Protein AF-A0A930NP24-F1 (afdb_monomer)

Nearest PDB structures (foldseek):
  1t5j-assembly1_A  TM=7.376E-01  e=2.070E-03  Methanocaldococcus jannaschii
  2woc-assembly3_C  TM=8.066E-01  e=5.224E-02  Rhodospirillum rubrum
  3o5t-assembly1_A  TM=8.237E-01  e=8.519E-02  Azospirillum brasilense
  3ccg-assembly1_A-2  TM=1.858E-01  e=7.303E+00  Clostridium acetobutylicum ATCC 824

pLDDT: mean 92.54, std 11.46, range [35.34, 98.62]

Sequence (160 aa):
WEDVIEEAKKSAIVSHNHPEGIKGAQCIAEAICWLRLMRFSKSDVERKVEKFFGYELPPMRDIKKIGSEGHFDGTCQETVPMALRCFMDANSFEETIRLAVLCDGDTDTKACIAGSVAEAYYPVPEWMIEKAISYLPDDMLIILEQFYERIQDSCGTKKG

Foldseek 3Di:
DVVQLVVLQVVQCVPPVDPLSSLLSSLLSVLLCCCQPVVDDLVRSQVCCCVPRVQHQDALVVLLVCQVVVDAQPGSNRLSSPLSNLLSPDDALVSSLVSLVSSHHPSVSSSVSNNSSRVSHHPDPPVVVVVVVVPDDPVVVVVVVVVVVVVCVVVPPDDD

Structure (mmCIF, N/CA/C/O backbone):
data_AF-A0A930NP24-F1
#
_entry.id   AF-A0A93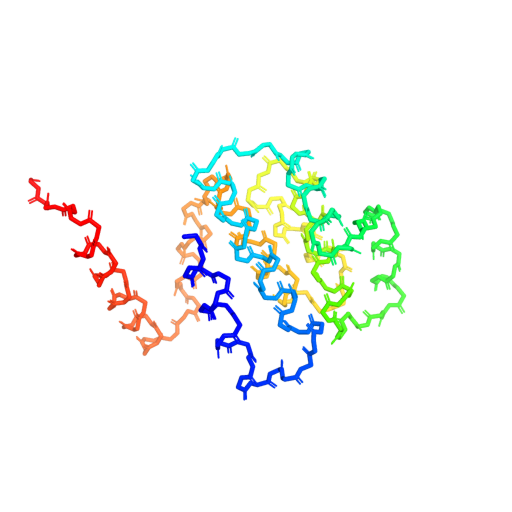0NP24-F1
#
loop_
_atom_site.group_PDB
_atom_site.id
_atom_site.type_symbol
_atom_site.label_atom_id
_atom_site.label_alt_id
_atom_site.label_comp_id
_atom_site.label_asym_id
_atom_site.label_entity_id
_atom_site.label_seq_id
_atom_site.pdbx_PDB_ins_code
_atom_site.Cartn_x
_atom_site.Cartn_y
_atom_site.Cartn_z
_atom_site.occupancy
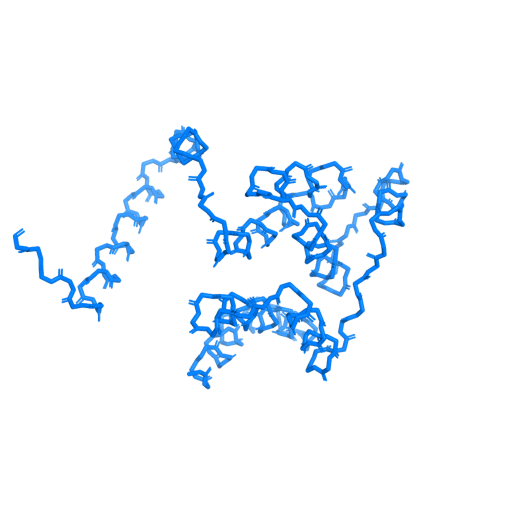_atom_site.B_iso_or_equiv
_atom_site.auth_seq_id
_atom_site.auth_comp_id
_atom_site.auth_asym_id
_atom_site.auth_atom_id
_atom_site.pdbx_PDB_model_num
ATOM 1 N N . TRP A 1 1 ? -18.639 3.020 7.052 1.00 59.22 1 TRP A N 1
ATOM 2 C CA . TRP A 1 1 ? -18.052 1.798 6.456 1.00 59.22 1 TRP A CA 1
ATOM 3 C C . TRP A 1 1 ? -18.546 1.652 5.026 1.00 59.22 1 TRP A C 1
ATOM 5 O O . TRP A 1 1 ? -17.713 1.648 4.134 1.00 59.22 1 TRP A O 1
ATOM 15 N N . GLU A 1 2 ? -19.866 1.666 4.795 1.00 68.69 2 GLU A N 1
ATOM 16 C CA . GLU A 1 2 ? -20.454 1.778 3.442 1.00 68.69 2 GLU A CA 1
ATOM 17 C C . GLU A 1 2 ? -19.909 2.987 2.664 1.00 68.69 2 GLU A C 1
ATOM 19 O O . GLU A 1 2 ? -19.542 2.845 1.501 1.00 68.69 2 GLU A O 1
ATOM 24 N N . ASP A 1 3 ? -19.713 4.125 3.341 1.00 86.50 3 ASP A N 1
ATOM 25 C CA . ASP A 1 3 ? -19.121 5.318 2.722 1.00 86.50 3 ASP A CA 1
ATOM 26 C C . ASP A 1 3 ? -17.716 5.071 2.142 1.00 86.50 3 ASP A C 1
ATOM 28 O O . ASP A 1 3 ? -17.390 5.601 1.092 1.00 86.50 3 ASP A O 1
ATOM 32 N N . VAL A 1 4 ? -16.876 4.233 2.765 1.00 90.81 4 VAL A N 1
ATOM 33 C CA . VAL A 1 4 ? -15.491 4.009 2.297 1.00 90.81 4 VAL A CA 1
ATOM 34 C C . VAL A 1 4 ? -15.474 3.245 0.975 1.00 90.81 4 VAL A C 1
ATOM 36 O O . VAL A 1 4 ? -14.754 3.619 0.053 1.00 90.81 4 VAL A O 1
ATOM 39 N N . ILE A 1 5 ? -16.285 2.190 0.874 1.00 93.50 5 ILE A N 1
ATOM 40 C CA . ILE A 1 5 ? -16.402 1.362 -0.333 1.00 93.50 5 ILE A CA 1
ATOM 41 C C . ILE A 1 5 ? -16.966 2.187 -1.494 1.00 93.50 5 ILE A C 1
ATOM 43 O O . ILE A 1 5 ? -16.517 2.059 -2.638 1.00 93.50 5 ILE A O 1
ATOM 47 N N . GLU A 1 6 ? -17.965 3.020 -1.202 1.00 94.88 6 GLU A N 1
ATOM 48 C CA . GLU A 1 6 ? -18.619 3.854 -2.202 1.00 94.88 6 GLU A CA 1
ATOM 49 C C . GLU A 1 6 ? -17.702 4.992 -2.668 1.00 94.88 6 GLU A C 1
ATOM 51 O O . GLU A 1 6 ? -17.561 5.206 -3.871 1.00 94.88 6 GLU A O 1
ATOM 56 N N . GLU A 1 7 ? -17.000 5.673 -1.758 1.00 95.56 7 GLU A N 1
ATOM 57 C CA . GLU A 1 7 ? -16.036 6.713 -2.132 1.00 95.56 7 GLU A CA 1
ATOM 58 C C . GLU A 1 7 ? -14.817 6.138 -2.875 1.00 95.56 7 GLU A C 1
ATOM 60 O O . GLU A 1 7 ? -14.369 6.735 -3.854 1.00 95.56 7 GLU A O 1
ATOM 65 N N . ALA A 1 8 ? -14.331 4.944 -2.509 1.00 96.19 8 ALA A N 1
ATOM 66 C CA . ALA A 1 8 ? -13.275 4.250 -3.256 1.00 96.19 8 ALA A CA 1
ATOM 67 C C . ALA A 1 8 ? -13.711 3.902 -4.690 1.00 96.19 8 ALA A C 1
ATOM 69 O O . ALA A 1 8 ? -12.934 4.016 -5.638 1.00 96.19 8 ALA A O 1
ATOM 70 N N . LYS A 1 9 ? -14.977 3.520 -4.882 1.00 96.06 9 LYS A N 1
ATOM 71 C CA . LYS A 1 9 ? -15.535 3.296 -6.219 1.00 96.06 9 LYS A CA 1
ATOM 72 C C . LYS A 1 9 ? -15.656 4.593 -7.009 1.00 96.06 9 LYS A C 1
ATOM 74 O O . LYS A 1 9 ? -15.274 4.616 -8.178 1.00 96.06 9 LYS A O 1
ATOM 79 N N . LYS A 1 10 ? -16.191 5.655 -6.401 1.00 96.00 10 LYS A N 1
ATOM 80 C CA . LYS A 1 10 ? -16.350 6.963 -7.055 1.00 96.00 10 LYS A CA 1
ATOM 81 C C . LYS A 1 10 ? -15.007 7.549 -7.484 1.00 96.00 10 LYS A C 1
ATOM 83 O O . LYS A 1 10 ? -14.923 8.107 -8.575 1.00 96.00 10 LYS A O 1
ATOM 88 N N . SER A 1 11 ? -13.962 7.396 -6.671 1.00 95.00 11 SER A N 1
ATOM 89 C CA . SER A 1 11 ? -12.619 7.868 -7.020 1.00 95.00 11 SER A CA 1
ATOM 90 C C . SER A 1 11 ? -11.966 7.023 -8.119 1.00 95.00 11 SER A C 1
ATOM 92 O O . SER A 1 11 ? -11.295 7.577 -8.986 1.00 95.00 11 SER A O 1
ATOM 94 N N . ALA A 1 12 ? -12.198 5.706 -8.143 1.00 94.25 12 ALA A N 1
ATOM 95 C CA . ALA A 1 12 ? -11.628 4.822 -9.159 1.00 94.25 12 ALA A CA 1
ATOM 96 C C . ALA A 1 12 ? -12.335 4.927 -10.522 1.00 94.25 12 ALA A C 1
ATOM 98 O O . ALA A 1 12 ? -11.676 4.965 -11.559 1.00 94.25 12 ALA A O 1
ATOM 99 N N . ILE A 1 13 ? -13.672 4.994 -10.550 1.00 95.31 13 ILE A N 1
ATOM 100 C CA . ILE A 1 13 ? -14.466 4.843 -11.784 1.00 95.31 13 ILE A CA 1
ATOM 101 C C . ILE A 1 13 ? -14.208 5.938 -12.829 1.00 95.31 13 ILE A C 1
ATOM 103 O O . ILE A 1 13 ? -14.413 5.711 -14.019 1.00 95.31 13 ILE A O 1
ATOM 107 N N . VAL A 1 14 ? -13.740 7.117 -12.410 1.00 93.06 14 VAL A N 1
ATOM 108 C CA . VAL A 1 14 ? -13.474 8.245 -13.319 1.00 93.06 14 VAL A CA 1
ATOM 109 C C . VAL A 1 14 ? -12.249 8.029 -14.214 1.00 93.06 14 VAL A C 1
ATOM 111 O O . VAL A 1 14 ? -12.169 8.642 -15.275 1.00 93.06 14 VAL A O 1
ATOM 114 N N . SER A 1 15 ? -11.314 7.160 -13.817 1.00 87.75 15 SER A N 1
ATOM 115 C CA . SER A 1 15 ? -10.093 6.845 -14.578 1.00 87.75 15 SER A CA 1
ATOM 116 C C . SER A 1 15 ? -9.959 5.356 -14.911 1.00 87.75 15 SER A C 1
ATOM 118 O O . SER A 1 15 ? -9.455 5.007 -15.973 1.00 87.75 15 SER A O 1
ATOM 120 N N . HIS A 1 16 ? -10.468 4.477 -14.047 1.00 86.50 16 HIS A N 1
ATOM 121 C CA . HIS A 1 16 ? -10.391 3.023 -14.160 1.00 86.50 16 HIS A CA 1
ATOM 122 C C . HIS A 1 16 ? -11.798 2.410 -14.084 1.00 86.50 16 HIS A C 1
ATOM 124 O O . HIS A 1 16 ? -12.149 1.713 -13.132 1.00 86.50 16 HIS A O 1
ATOM 130 N N . ASN A 1 17 ? -12.620 2.648 -15.114 1.00 90.50 17 ASN A N 1
ATOM 131 C CA . ASN A 1 17 ? -13.986 2.107 -15.238 1.00 90.50 17 ASN A CA 1
ATOM 132 C C . ASN A 1 17 ? -14.013 0.627 -15.683 1.00 90.50 17 ASN A C 1
ATOM 134 O O . ASN A 1 17 ? -14.799 0.224 -16.540 1.00 90.50 17 ASN A O 1
ATOM 138 N N . HIS A 1 18 ? -13.110 -0.182 -15.133 1.00 93.69 18 HIS A N 1
ATOM 139 C CA . HIS A 1 18 ? -13.116 -1.633 -15.279 1.00 93.69 18 HIS A CA 1
ATOM 140 C C . HIS A 1 18 ? -13.443 -2.253 -13.913 1.00 93.69 18 HIS A C 1
ATOM 142 O O . HI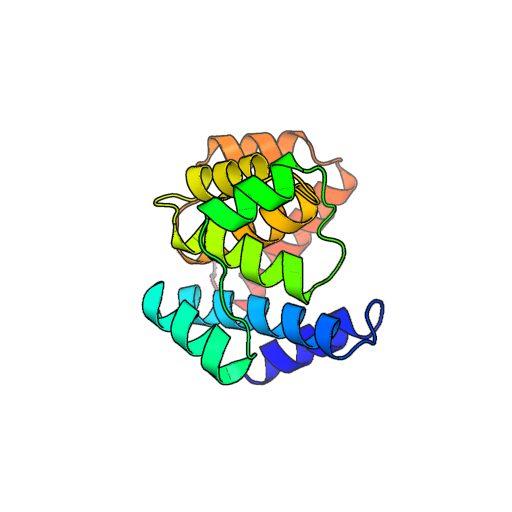S A 1 18 ? -12.884 -1.790 -12.913 1.00 93.69 18 HIS A O 1
ATOM 148 N N . PRO A 1 19 ? -14.291 -3.303 -13.831 1.00 93.56 19 PRO A N 1
ATOM 149 C CA . PRO A 1 19 ? -14.689 -3.902 -12.554 1.00 93.56 19 PRO A CA 1
ATOM 150 C C . PRO A 1 19 ? -13.509 -4.247 -11.644 1.00 93.56 19 PRO A C 1
ATOM 152 O O . PRO A 1 19 ? -13.557 -3.993 -10.447 1.00 93.56 19 PRO A O 1
ATOM 155 N N . GLU A 1 20 ? -12.419 -4.747 -12.222 1.00 93.00 20 GLU A N 1
ATOM 156 C CA . GLU A 1 20 ? -11.220 -5.129 -11.469 1.00 93.00 20 GLU A CA 1
ATOM 157 C C . GLU A 1 20 ? -10.443 -3.933 -10.905 1.00 93.00 20 GLU A C 1
ATOM 159 O O . GLU A 1 20 ? -9.909 -4.034 -9.806 1.00 93.00 20 GLU A O 1
ATOM 164 N N . GLY A 1 21 ? -10.436 -2.786 -11.595 1.00 93.25 21 GLY A N 1
ATOM 165 C CA . GLY A 1 21 ? -9.811 -1.563 -11.077 1.00 93.25 21 GLY A CA 1
ATOM 166 C C . GLY A 1 21 ? -10.581 -0.997 -9.882 1.00 93.25 21 GLY A C 1
ATOM 167 O O . GLY A 1 21 ? -9.992 -0.649 -8.862 1.00 93.25 21 GLY A O 1
ATOM 168 N N . ILE A 1 22 ? -11.915 -0.993 -9.971 1.00 96.19 22 ILE A N 1
ATOM 169 C CA . ILE A 1 22 ? -12.797 -0.601 -8.862 1.00 96.19 22 ILE A CA 1
ATOM 170 C C . ILE A 1 22 ? -12.631 -1.568 -7.682 1.00 96.19 22 ILE A C 1
ATOM 172 O O . ILE A 1 22 ? -12.474 -1.132 -6.542 1.00 96.19 22 ILE A O 1
ATOM 176 N N . LYS A 1 23 ? -12.623 -2.878 -7.959 1.00 96.50 23 LYS A N 1
ATOM 177 C CA . LYS A 1 23 ? -12.494 -3.930 -6.946 1.00 96.50 23 LYS A CA 1
ATOM 178 C C . LYS A 1 23 ? -11.191 -3.811 -6.159 1.00 96.50 23 LYS A C 1
ATOM 180 O O . LYS A 1 23 ? -11.220 -3.910 -4.935 1.00 96.50 23 LYS A O 1
ATOM 185 N N . GLY A 1 24 ? -10.064 -3.564 -6.826 1.00 96.75 24 GLY A N 1
ATOM 186 C CA . GLY A 1 24 ? -8.790 -3.377 -6.135 1.00 96.75 24 GLY A CA 1
ATOM 187 C C . GLY A 1 24 ? -8.746 -2.114 -5.282 1.00 96.75 24 GLY A C 1
ATOM 188 O O . GLY A 1 24 ? -8.296 -2.178 -4.138 1.00 96.75 24 GLY A O 1
ATOM 189 N N . ALA A 1 25 ? -9.284 -0.993 -5.778 1.00 97.00 25 ALA A N 1
ATOM 190 C CA . ALA A 1 25 ? -9.385 0.240 -4.996 1.00 97.00 25 ALA A CA 1
ATOM 191 C C . ALA A 1 25 ? -10.213 0.034 -3.715 1.00 97.00 25 ALA A C 1
ATOM 193 O O . ALA A 1 25 ? -9.795 0.428 -2.625 1.00 97.00 25 ALA A O 1
ATOM 194 N N . GLN A 1 26 ? -11.354 -0.650 -3.831 1.00 97.38 26 GLN A N 1
ATOM 195 C CA . GLN A 1 26 ? -12.189 -1.014 -2.687 1.00 97.38 26 GLN A CA 1
ATOM 196 C C . GLN A 1 26 ? -11.454 -1.962 -1.732 1.00 97.38 26 GLN A C 1
ATOM 198 O O . GLN A 1 26 ? -11.414 -1.696 -0.534 1.00 97.38 26 GLN A O 1
ATOM 203 N N . CYS A 1 27 ? -10.804 -3.009 -2.249 1.00 98.00 27 CYS A N 1
ATOM 204 C CA . CYS A 1 27 ? -10.051 -3.979 -1.450 1.00 98.00 27 CYS A CA 1
ATOM 205 C C . CYS A 1 27 ? -8.988 -3.314 -0.566 1.00 98.00 27 CYS A C 1
ATOM 207 O O . CYS A 1 27 ? -8.877 -3.636 0.618 1.00 98.00 27 CYS A O 1
ATOM 209 N N . ILE A 1 28 ? -8.208 -2.381 -1.119 1.00 98.12 28 ILE A N 1
ATOM 210 C CA . ILE A 1 28 ? -7.160 -1.688 -0.359 1.00 98.12 28 ILE A CA 1
ATOM 211 C C . ILE A 1 28 ? -7.764 -0.741 0.683 1.00 98.12 28 ILE A C 1
ATOM 213 O O . ILE A 1 28 ? -7.325 -0.748 1.835 1.00 98.12 28 ILE A O 1
ATOM 217 N N . ALA A 1 29 ? -8.802 0.021 0.325 1.00 97.38 29 ALA A N 1
ATOM 218 C CA . ALA A 1 29 ? -9.487 0.902 1.269 1.00 97.38 29 ALA A CA 1
ATOM 219 C C . ALA A 1 29 ? -10.076 0.116 2.460 1.00 97.38 29 ALA A C 1
ATOM 221 O O . ALA A 1 29 ? -9.904 0.500 3.620 1.00 97.38 29 ALA A O 1
ATOM 222 N N . GLU A 1 30 ? -10.700 -1.031 2.183 1.00 96.75 30 GLU A N 1
ATOM 223 C CA . GLU A 1 30 ? -11.215 -1.951 3.197 1.00 96.75 30 GLU A CA 1
ATOM 224 C C . GLU A 1 30 ? -10.110 -2.508 4.097 1.00 96.75 30 GLU A C 1
ATOM 226 O O . GLU A 1 30 ? -10.245 -2.476 5.324 1.00 96.75 30 GLU A O 1
ATOM 231 N N . ALA A 1 31 ? -9.000 -2.969 3.511 1.00 98.12 31 ALA A N 1
ATOM 232 C CA . ALA A 1 31 ? -7.868 -3.507 4.258 1.00 98.12 31 ALA A CA 1
ATOM 233 C C . ALA A 1 31 ? -7.294 -2.480 5.244 1.00 98.12 31 ALA A C 1
ATOM 235 O O . ALA A 1 31 ? -7.076 -2.799 6.416 1.00 98.12 31 ALA A O 1
ATOM 236 N N . ILE A 1 32 ? -7.130 -1.227 4.810 1.00 97.88 32 ILE A N 1
ATOM 237 C CA . ILE A 1 32 ? -6.684 -0.125 5.672 1.00 97.88 32 ILE A CA 1
ATOM 238 C C . ILE A 1 32 ? -7.676 0.093 6.825 1.00 97.88 32 ILE A C 1
ATOM 240 O O . ILE A 1 32 ? -7.262 0.206 7.983 1.00 97.88 32 ILE A O 1
ATOM 244 N N . CYS A 1 33 ? -8.985 0.104 6.557 1.00 96.25 33 CYS A N 1
ATOM 245 C CA . CYS A 1 33 ? -10.002 0.251 7.601 1.00 96.25 33 CYS A CA 1
ATOM 246 C C . CYS A 1 33 ? -10.021 -0.925 8.587 1.00 96.25 33 CYS A C 1
ATOM 248 O O . CYS A 1 33 ? -10.133 -0.707 9.797 1.00 9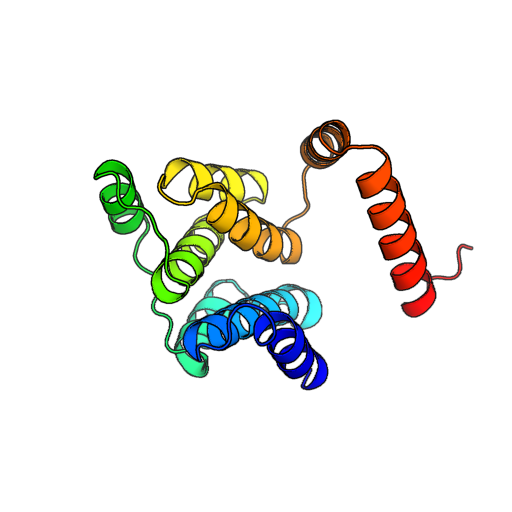6.25 33 CYS A O 1
ATOM 250 N N . TRP A 1 34 ? -9.891 -2.162 8.107 1.00 97.31 34 TRP A N 1
ATOM 251 C CA . TRP A 1 34 ? -9.801 -3.352 8.956 1.00 97.31 34 TRP A CA 1
ATOM 252 C C . TRP A 1 34 ? -8.614 -3.279 9.919 1.00 97.31 34 TRP A C 1
ATOM 254 O O . TRP A 1 34 ? -8.766 -3.564 11.109 1.00 97.31 34 TRP A O 1
ATOM 264 N N . LEU A 1 35 ? -7.453 -2.845 9.429 1.00 97.56 35 LEU A N 1
ATOM 265 C CA . LEU A 1 35 ? -6.246 -2.696 10.240 1.00 97.56 35 LEU A CA 1
ATOM 266 C C . LEU A 1 35 ? -6.384 -1.543 11.250 1.00 97.56 35 LEU A C 1
ATOM 268 O O . LEU A 1 35 ? -6.210 -1.755 12.454 1.00 97.56 35 LEU A O 1
ATOM 272 N N . ARG A 1 36 ? -6.769 -0.338 10.800 1.00 94.38 36 ARG A N 1
ATOM 273 C CA . ARG A 1 36 ? -6.822 0.861 11.662 1.00 94.38 36 ARG A CA 1
ATOM 274 C C . ARG A 1 36 ? -7.958 0.830 12.680 1.00 94.38 36 ARG A C 1
ATOM 276 O O . ARG A 1 36 ? -7.752 1.202 13.834 1.00 94.38 36 ARG A O 1
ATOM 283 N N . LEU A 1 37 ? -9.158 0.438 12.251 1.00 92.94 37 LEU A N 1
ATOM 284 C CA . LEU A 1 37 ? -10.383 0.612 13.039 1.00 92.94 37 LEU A CA 1
ATOM 285 C C . LEU A 1 37 ? -10.795 -0.664 13.767 1.00 92.94 37 LEU A C 1
ATOM 287 O O . LEU A 1 37 ? -11.295 -0.591 14.885 1.00 92.94 37 LEU A O 1
ATOM 291 N N . MET A 1 38 ? -10.581 -1.827 13.148 1.00 93.56 38 MET A N 1
ATOM 292 C CA . MET A 1 38 ? -11.012 -3.115 13.707 1.00 93.56 38 MET A CA 1
ATOM 293 C C . MET A 1 38 ? -9.872 -3.913 14.343 1.00 93.56 38 MET A C 1
ATOM 295 O O . MET A 1 38 ? -10.138 -4.925 14.987 1.00 93.56 38 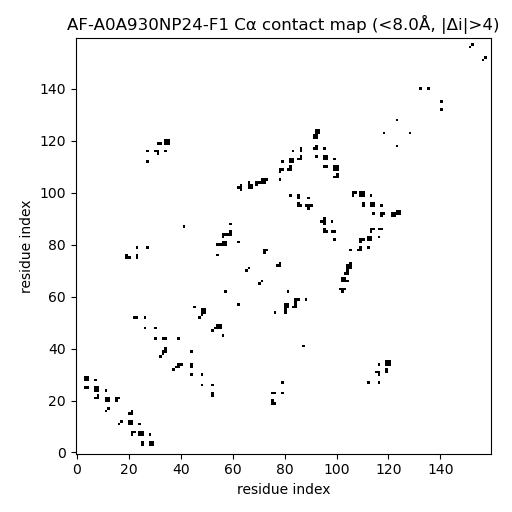MET A O 1
ATOM 299 N N . ARG A 1 39 ? -8.620 -3.457 14.188 1.00 94.19 39 ARG A N 1
ATOM 300 C CA . ARG A 1 39 ? -7.414 -4.104 14.734 1.00 94.19 39 ARG A CA 1
ATOM 301 C C . ARG A 1 39 ? -7.278 -5.563 14.300 1.00 94.19 39 ARG A C 1
ATOM 303 O O . ARG A 1 39 ? -6.837 -6.413 15.069 1.00 94.19 39 ARG A O 1
ATOM 310 N N . PHE A 1 40 ? -7.675 -5.848 13.064 1.00 97.50 40 PHE A N 1
ATOM 311 C CA . PHE A 1 40 ? -7.529 -7.177 12.487 1.00 97.50 40 PHE A CA 1
ATOM 312 C C . PHE A 1 40 ? -6.063 -7.579 12.379 1.00 97.50 40 PHE A C 1
ATOM 314 O O . PHE A 1 40 ? -5.192 -6.757 12.089 1.00 97.50 40 PHE A O 1
ATOM 321 N N . SER A 1 41 ? -5.802 -8.867 12.601 1.00 98.00 41 SER A N 1
ATOM 322 C CA . SER A 1 41 ? -4.488 -9.436 12.328 1.00 98.00 41 SER A CA 1
ATOM 323 C C . SER A 1 41 ? -4.255 -9.527 10.818 1.00 98.00 41 SER A C 1
ATOM 325 O O . SER A 1 41 ? -5.201 -9.559 10.027 1.00 98.00 41 SER A O 1
ATOM 327 N N . LYS A 1 42 ? -2.994 -9.670 10.405 1.00 98.25 42 LYS A N 1
ATOM 328 C CA . LYS A 1 42 ? -2.641 -9.973 9.008 1.00 98.25 42 LYS A CA 1
ATOM 329 C C . LYS A 1 42 ? -3.411 -11.174 8.451 1.00 98.25 42 LYS A C 1
ATOM 331 O O . LYS A 1 42 ? -3.951 -11.106 7.354 1.00 98.25 42 LYS A O 1
ATOM 336 N N . SER A 1 43 ? -3.555 -12.228 9.260 1.00 98.00 43 SER A N 1
ATOM 337 C CA . SER A 1 43 ? -4.298 -13.435 8.875 1.00 98.00 43 SER A CA 1
ATOM 338 C C . SER A 1 43 ? -5.800 -13.194 8.671 1.00 98.00 43 SER A C 1
ATOM 340 O O . SER A 1 43 ? -6.427 -13.850 7.841 1.00 98.00 43 SER A O 1
ATOM 342 N N . ASP A 1 44 ? -6.392 -12.252 9.415 1.00 98.19 44 ASP A N 1
ATOM 343 C CA . ASP A 1 44 ? -7.791 -11.863 9.226 1.00 98.19 44 ASP A CA 1
ATOM 344 C C . ASP A 1 44 ? -7.971 -11.075 7.933 1.00 98.19 44 ASP A C 1
ATOM 346 O O . ASP A 1 44 ? -8.948 -11.302 7.221 1.00 98.19 44 ASP A O 1
ATOM 350 N N . VAL A 1 45 ? -7.029 -10.177 7.625 1.00 98.31 45 VAL A N 1
ATOM 351 C CA . VAL A 1 45 ? -7.030 -9.414 6.373 1.00 98.31 45 VAL A CA 1
ATOM 352 C C . VAL A 1 45 ? -6.879 -10.355 5.184 1.00 98.31 45 VAL A C 1
ATOM 354 O O . VAL A 1 45 ? -7.719 -10.294 4.297 1.00 98.31 45 VAL A O 1
ATOM 357 N N . GLU A 1 46 ? -5.906 -11.270 5.184 1.00 98.31 46 GLU A N 1
ATOM 358 C CA . GLU A 1 46 ? -5.709 -12.235 4.087 1.00 98.31 46 GLU A CA 1
ATOM 359 C C . GLU A 1 46 ? -6.981 -13.058 3.816 1.00 98.31 46 GLU A C 1
ATOM 361 O O . GLU A 1 46 ? -7.488 -13.053 2.695 1.00 98.31 46 GLU A O 1
ATOM 366 N N . ARG A 1 47 ? -7.596 -13.643 4.859 1.00 98.38 47 ARG A N 1
ATOM 367 C CA . ARG A 1 47 ? -8.874 -14.370 4.720 1.00 98.38 47 ARG A CA 1
ATOM 368 C C . ARG A 1 47 ? -10.005 -13.511 4.160 1.00 98.38 47 ARG A C 1
ATOM 370 O O . ARG A 1 47 ? -10.871 -14.014 3.449 1.00 98.38 47 ARG A O 1
ATOM 377 N N . LYS A 1 48 ? -10.087 -12.242 4.563 1.00 97.88 48 LYS A N 1
ATOM 378 C CA . LYS A 1 48 ? -11.174 -11.347 4.144 1.00 97.88 48 LYS A CA 1
ATOM 379 C C . LYS A 1 48 ? -10.971 -10.829 2.728 1.00 97.88 48 LYS A C 1
ATOM 381 O O . LYS A 1 48 ? -11.950 -10.740 1.995 1.00 97.88 48 LYS A O 1
ATOM 386 N N . VAL A 1 49 ? -9.730 -10.549 2.346 1.00 98.06 49 VAL A N 1
ATOM 387 C CA . VAL A 1 49 ? -9.341 -10.215 0.974 1.00 98.06 49 VAL A CA 1
ATOM 388 C C . VAL A 1 49 ? -9.743 -11.348 0.028 1.00 98.06 49 VAL A C 1
ATOM 390 O O . VAL A 1 49 ? -10.460 -11.109 -0.942 1.00 98.06 49 VAL A O 1
ATOM 393 N N . GLU A 1 50 ? -9.400 -12.592 0.363 1.00 97.81 50 GLU A N 1
ATOM 394 C CA . GLU A 1 50 ? -9.809 -13.763 -0.418 1.00 97.81 50 GLU A CA 1
ATOM 395 C C . GLU A 1 50 ? -11.340 -13.900 -0.459 1.00 97.81 50 GLU A C 1
ATOM 397 O O . GLU A 1 50 ? -11.944 -13.962 -1.528 1.00 97.81 50 GLU A O 1
ATOM 402 N N . LYS A 1 51 ? -12.001 -13.861 0.705 1.00 97.88 51 LYS A N 1
ATOM 403 C CA . LYS A 1 51 ? -13.450 -14.083 0.813 1.00 97.88 51 LYS A CA 1
ATOM 404 C C . LYS A 1 51 ? -14.300 -13.032 0.094 1.00 97.88 51 LYS A C 1
ATOM 406 O O . LYS A 1 51 ? -15.330 -13.387 -0.474 1.00 97.88 51 LYS A O 1
ATOM 411 N N . PHE A 1 52 ? -13.950 -11.751 0.206 1.00 96.50 52 PHE A N 1
ATOM 412 C CA . PHE A 1 52 ? -14.791 -10.653 -0.287 1.00 96.50 52 PHE A CA 1
ATOM 413 C C . PHE A 1 52 ? -14.372 -10.141 -1.665 1.00 96.50 52 PHE A C 1
ATOM 415 O O . PHE A 1 52 ? -15.222 -9.629 -2.389 1.00 96.50 52 PHE A O 1
ATOM 422 N N . PHE A 1 53 ? -13.104 -10.316 -2.050 1.00 96.75 53 PHE A N 1
ATOM 423 C CA . PHE A 1 53 ? -12.567 -9.784 -3.307 1.00 96.75 53 PHE A CA 1
ATOM 424 C C . PHE A 1 53 ? -12.035 -10.864 -4.259 1.00 96.75 53 PHE A C 1
ATOM 426 O O . PHE A 1 53 ? -11.772 -10.567 -5.427 1.00 96.75 53 PHE A O 1
ATOM 433 N N . GLY A 1 54 ? -11.919 -12.116 -3.798 1.00 97.06 54 GLY A N 1
ATOM 434 C CA . GLY A 1 54 ? -11.421 -13.235 -4.601 1.00 97.06 54 GLY A CA 1
ATOM 435 C C . GLY A 1 54 ? -9.928 -13.143 -4.912 1.00 97.06 54 GLY A C 1
ATOM 436 O O . GLY A 1 54 ? -9.472 -13.753 -5.873 1.00 97.06 54 GLY A O 1
ATOM 437 N N . TYR A 1 55 ? -9.178 -12.341 -4.153 1.00 97.19 55 TYR A N 1
ATOM 438 C CA . TYR A 1 55 ? -7.738 -12.205 -4.334 1.00 97.19 55 TYR A CA 1
ATOM 439 C C . TYR A 1 55 ? -6.995 -13.258 -3.513 1.00 97.19 55 TYR A C 1
ATOM 441 O O . TYR A 1 55 ? -6.992 -13.211 -2.283 1.00 97.19 55 TYR A O 1
ATOM 449 N N . GLU A 1 56 ? -6.326 -14.171 -4.209 1.00 96.31 56 GLU A N 1
ATOM 450 C CA . GLU A 1 56 ? -5.341 -15.079 -3.625 1.00 96.31 56 GLU A CA 1
ATOM 451 C C . GLU A 1 56 ? -3.968 -14.402 -3.632 1.00 96.31 56 GLU A C 1
ATOM 453 O O . GLU A 1 56 ? -3.524 -13.879 -4.655 1.00 96.31 56 GLU A O 1
ATOM 458 N N . LEU A 1 57 ? -3.286 -14.391 -2.486 1.00 97.12 57 LEU A N 1
ATOM 459 C CA . LEU A 1 57 ? -1.983 -13.743 -2.362 1.00 97.12 57 LEU A CA 1
ATOM 460 C C . LEU A 1 57 ? -0.867 -14.732 -2.744 1.00 97.12 57 LEU A C 1
ATOM 462 O O . LEU A 1 57 ? -0.601 -15.655 -1.962 1.00 97.12 57 LEU A O 1
ATOM 466 N N . PRO A 1 58 ? -0.166 -14.554 -3.882 1.00 96.12 58 PRO A N 1
ATOM 467 C CA . PRO A 1 58 ? 0.884 -15.480 -4.301 1.00 96.12 58 PRO A CA 1
ATOM 468 C C . PRO A 1 58 ? 2.020 -15.515 -3.271 1.00 96.12 58 PRO A C 1
ATOM 470 O O . PRO A 1 58 ? 2.242 -14.527 -2.567 1.00 96.12 58 PRO A O 1
ATOM 473 N N . PRO A 1 59 ? 2.758 -16.627 -3.130 1.00 96.88 59 PRO A N 1
ATOM 474 C CA . PRO A 1 59 ? 3.876 -16.683 -2.200 1.00 96.88 59 PRO A CA 1
ATOM 475 C C . PRO A 1 59 ? 5.021 -15.784 -2.687 1.00 96.88 59 PRO A C 1
ATOM 477 O O . PRO A 1 59 ? 5.299 -15.695 -3.882 1.00 96.88 59 PRO A O 1
ATOM 480 N N . MET A 1 60 ? 5.756 -15.174 -1.756 1.00 96.75 60 MET A N 1
ATOM 481 C CA . MET A 1 60 ? 6.818 -14.200 -2.059 1.00 96.75 60 MET A CA 1
ATOM 482 C C . MET A 1 60 ? 7.887 -14.708 -3.038 1.00 96.75 60 MET A C 1
ATOM 484 O O . MET A 1 60 ? 8.422 -13.944 -3.838 1.00 96.75 60 MET A O 1
ATOM 488 N N . ARG A 1 61 ? 8.203 -16.009 -3.001 1.00 96.38 61 ARG A N 1
ATOM 489 C CA . ARG A 1 61 ? 9.163 -16.620 -3.935 1.00 96.38 61 ARG A CA 1
ATOM 490 C C . ARG A 1 61 ? 8.708 -16.513 -5.398 1.00 96.38 61 ARG A C 1
ATOM 492 O O . ARG A 1 61 ? 9.554 -16.349 -6.270 1.00 96.38 61 ARG A O 1
ATOM 499 N N . ASP A 1 62 ? 7.402 -16.604 -5.648 1.00 95.94 62 ASP A N 1
ATOM 500 C CA . ASP A 1 62 ? 6.840 -16.589 -6.998 1.00 95.94 62 ASP A CA 1
ATOM 501 C C . ASP A 1 62 ? 6.807 -15.145 -7.511 1.00 95.94 62 ASP A C 1
ATOM 503 O O . ASP A 1 62 ? 7.214 -14.898 -8.640 1.00 95.94 62 ASP A O 1
ATOM 507 N N . ILE A 1 63 ? 6.461 -14.182 -6.646 1.00 94.75 63 ILE A N 1
ATOM 508 C CA . ILE A 1 63 ? 6.514 -12.744 -6.964 1.00 94.75 63 ILE A CA 1
ATOM 509 C C . ILE A 1 63 ? 7.934 -12.330 -7.368 1.00 94.75 63 ILE A C 1
ATOM 511 O O . ILE A 1 63 ? 8.135 -11.758 -8.433 1.00 94.75 63 ILE A O 1
ATOM 515 N N . LYS A 1 64 ? 8.941 -12.679 -6.557 1.00 93.94 64 LYS A N 1
ATOM 516 C CA . LYS A 1 64 ? 10.349 -12.369 -6.862 1.00 93.94 64 LYS A CA 1
ATOM 517 C C . LYS A 1 64 ? 10.818 -13.001 -8.168 1.00 93.94 64 LYS A C 1
ATOM 519 O O . LYS A 1 64 ? 11.612 -12.403 -8.886 1.00 93.94 64 LYS A O 1
ATOM 524 N N . LYS A 1 65 ? 10.341 -14.212 -8.471 1.00 93.62 65 LYS A N 1
ATOM 525 C CA . LYS A 1 65 ? 10.651 -14.881 -9.733 1.00 93.62 65 LYS A CA 1
ATOM 526 C C . LYS A 1 65 ? 10.069 -14.100 -10.915 1.00 93.62 65 LYS A C 1
ATOM 528 O O . LYS A 1 65 ? 10.824 -13.775 -11.825 1.00 93.62 65 LYS A O 1
ATOM 533 N N . ILE A 1 66 ? 8.779 -13.765 -10.862 1.00 90.44 66 ILE A N 1
ATOM 534 C CA . ILE A 1 66 ? 8.075 -12.979 -11.891 1.00 90.44 66 ILE A CA 1
ATOM 535 C C . ILE A 1 66 ? 8.799 -11.648 -12.145 1.00 90.44 66 ILE A C 1
ATOM 537 O O . ILE A 1 66 ? 9.112 -11.323 -13.290 1.00 90.44 66 ILE A O 1
ATOM 541 N N . GLY A 1 67 ? 9.154 -10.930 -11.078 1.00 89.81 67 GLY A N 1
ATOM 542 C CA . GLY A 1 67 ? 9.915 -9.683 -11.169 1.00 89.81 67 GLY A CA 1
ATOM 543 C C . GLY A 1 67 ? 11.281 -9.851 -11.834 1.00 89.81 67 GLY A C 1
ATOM 544 O O . GLY A 1 67 ? 11.618 -9.113 -12.758 1.00 89.81 67 GLY A O 1
ATOM 545 N N . SER A 1 68 ? 12.040 -10.882 -11.443 1.00 91.06 68 SER A N 1
ATOM 546 C CA . SER A 1 68 ? 13.368 -11.166 -12.012 1.00 91.06 68 SER A CA 1
ATOM 547 C C . SER A 1 68 ? 13.346 -11.535 -13.501 1.00 91.06 68 SER A C 1
ATOM 549 O O . SER A 1 68 ? 14.363 -11.420 -14.185 1.00 91.06 68 SER A O 1
ATOM 551 N N . GLU A 1 69 ? 12.190 -11.967 -14.010 1.00 93.62 69 GLU A N 1
ATOM 552 C CA . GLU A 1 69 ? 11.958 -12.254 -15.429 1.00 93.62 69 GLU A CA 1
ATOM 553 C C . GLU A 1 69 ? 11.606 -10.982 -16.231 1.00 93.62 69 GLU A C 1
ATOM 555 O O . GLU A 1 69 ? 11.444 -11.047 -17.449 1.00 93.62 69 GLU A O 1
ATOM 560 N N . GLY A 1 70 ? 11.543 -9.816 -15.575 1.00 86.81 70 GLY A N 1
ATOM 561 C CA . GLY A 1 70 ? 11.265 -8.519 -16.193 1.00 86.81 70 GLY A CA 1
ATOM 562 C C . GLY A 1 70 ? 9.782 -8.263 -16.465 1.00 86.81 70 GLY A C 1
ATOM 563 O O . GLY A 1 70 ? 9.459 -7.428 -17.311 1.00 86.81 70 GLY A O 1
ATOM 564 N N . HIS A 1 71 ? 8.881 -8.986 -15.791 1.00 89.31 71 HIS A N 1
ATOM 565 C CA . HIS A 1 71 ? 7.438 -8.774 -15.913 1.00 89.31 71 HIS A CA 1
ATOM 566 C C . HIS A 1 71 ? 7.035 -7.411 -15.352 1.00 89.31 71 HIS A C 1
ATOM 568 O O . HIS A 1 71 ? 7.513 -6.991 -14.299 1.00 89.31 71 HIS A O 1
ATOM 574 N N . PHE A 1 72 ? 6.138 -6.726 -16.056 1.00 86.31 72 PHE A N 1
ATOM 575 C CA . PHE A 1 72 ? 5.540 -5.486 -15.582 1.00 86.31 72 PHE A CA 1
ATOM 576 C C . PHE A 1 72 ? 4.126 -5.777 -15.080 1.00 86.31 72 PHE A C 1
ATOM 578 O O . PHE A 1 72 ? 3.253 -6.133 -15.874 1.00 86.31 72 PHE A O 1
ATOM 585 N N . ASP A 1 73 ? 3.908 -5.602 -13.776 1.00 81.50 73 ASP A N 1
ATOM 586 C CA . ASP A 1 73 ? 2.627 -5.840 -13.097 1.00 81.50 73 ASP A CA 1
ATOM 587 C C . ASP A 1 73 ? 1.614 -4.729 -13.440 1.00 81.50 73 ASP A C 1
ATOM 589 O O . ASP A 1 73 ? 1.291 -3.868 -12.626 1.00 81.50 73 ASP A O 1
ATOM 593 N N . GLY A 1 74 ? 1.152 -4.692 -14.689 1.00 84.62 74 GLY A N 1
ATOM 594 C CA . GLY A 1 74 ? 0.316 -3.603 -15.203 1.00 84.62 74 GLY A CA 1
ATOM 595 C C . GLY A 1 74 ? -1.168 -3.723 -14.855 1.00 84.62 74 GLY A C 1
ATOM 596 O O . GLY A 1 74 ? -1.949 -2.829 -15.189 1.00 84.62 74 GLY A O 1
ATOM 597 N N . THR A 1 75 ? -1.592 -4.831 -14.238 1.00 90.25 75 THR A N 1
ATOM 598 C CA . THR A 1 75 ? -3.001 -5.075 -13.920 1.00 90.25 75 THR A CA 1
ATOM 599 C C . THR A 1 75 ? -3.266 -5.045 -12.424 1.00 90.25 75 THR A C 1
ATOM 601 O O . THR A 1 75 ? -2.477 -5.506 -11.604 1.00 90.25 75 THR A O 1
ATOM 604 N N . CYS A 1 76 ? -4.451 -4.563 -12.054 1.00 89.75 76 CYS A N 1
ATOM 605 C CA . CYS A 1 76 ? -4.867 -4.496 -10.659 1.00 89.75 76 CYS A CA 1
ATOM 606 C C . CYS A 1 76 ? -4.868 -5.881 -9.981 1.00 89.75 76 CYS A C 1
ATOM 608 O O . CYS A 1 76 ? -4.519 -6.007 -8.810 1.00 89.75 76 CYS A O 1
ATOM 610 N N . GLN A 1 77 ? -5.214 -6.925 -10.738 1.00 92.12 77 GLN A N 1
ATOM 611 C CA . GLN A 1 77 ? -5.257 -8.315 -10.284 1.00 92.12 77 GLN A CA 1
ATOM 612 C C . GLN A 1 77 ? -3.880 -8.906 -9.985 1.00 92.12 77 GLN A C 1
ATOM 614 O O . GLN A 1 77 ? -3.801 -9.892 -9.261 1.00 92.12 77 GLN A O 1
ATOM 619 N N . GLU A 1 78 ? -2.815 -8.314 -10.515 1.00 92.31 78 GLU A N 1
ATOM 620 C CA . GLU A 1 78 ? -1.439 -8.679 -10.188 1.00 92.31 78 GLU A CA 1
ATOM 621 C C . GLU A 1 78 ? -0.927 -7.796 -9.049 1.00 92.31 78 GLU A C 1
ATOM 623 O O . GLU A 1 78 ? -0.538 -8.292 -7.989 1.00 92.31 78 GLU A O 1
ATOM 628 N N . THR A 1 79 ? -1.004 -6.475 -9.219 1.00 95.12 79 THR A N 1
ATOM 629 C CA . THR A 1 79 ? -0.353 -5.514 -8.322 1.00 95.12 79 THR A CA 1
ATOM 630 C C . THR A 1 79 ? -0.952 -5.517 -6.921 1.00 95.12 79 THR A C 1
ATOM 632 O O . THR A 1 79 ? -0.201 -5.467 -5.947 1.00 95.12 79 THR A O 1
ATOM 635 N N . VAL A 1 80 ? -2.282 -5.618 -6.779 1.00 97.31 80 VAL A N 1
ATOM 636 C CA . VAL A 1 80 ? -2.939 -5.614 -5.458 1.00 97.31 80 VAL A CA 1
ATOM 637 C C . VAL A 1 80 ? -2.551 -6.850 -4.635 1.00 97.31 80 VAL A C 1
ATOM 639 O O . VAL A 1 80 ? -2.058 -6.665 -3.517 1.00 97.31 80 VAL A O 1
ATOM 642 N N . PRO A 1 81 ? -2.684 -8.096 -5.139 1.00 97.38 81 PRO A N 1
ATOM 643 C CA . PRO A 1 81 ? -2.237 -9.270 -4.394 1.00 97.38 81 PRO A CA 1
ATOM 644 C C . PRO A 1 81 ? -0.738 -9.272 -4.086 1.00 97.38 81 PRO A C 1
ATOM 646 O O . PRO A 1 81 ? -0.338 -9.633 -2.977 1.00 97.38 81 PRO A O 1
ATOM 649 N N . MET A 1 82 ? 0.103 -8.837 -5.029 1.00 97.44 82 MET A N 1
ATOM 650 C CA . MET A 1 82 ? 1.550 -8.788 -4.810 1.00 97.44 82 MET A CA 1
ATOM 651 C C . MET A 1 82 ? 1.932 -7.761 -3.735 1.00 97.44 82 MET A C 1
ATOM 653 O O . MET A 1 82 ? 2.703 -8.082 -2.830 1.00 97.44 82 MET A O 1
ATOM 657 N N . ALA A 1 83 ? 1.344 -6.560 -3.764 1.00 98.12 83 ALA A N 1
ATOM 658 C CA . ALA A 1 83 ? 1.566 -5.531 -2.748 1.00 98.12 83 ALA A CA 1
ATOM 659 C C . ALA A 1 83 ? 1.091 -5.982 -1.357 1.00 98.12 83 ALA A C 1
ATOM 661 O O . ALA A 1 83 ? 1.795 -5.797 -0.359 1.00 98.12 83 ALA A O 1
ATOM 662 N N . LEU A 1 84 ? -0.079 -6.628 -1.281 1.00 98.50 84 LEU A N 1
ATOM 663 C CA . LEU A 1 84 ? -0.581 -7.198 -0.031 1.00 98.50 84 LEU A CA 1
ATOM 664 C C . LEU A 1 84 ? 0.344 -8.297 0.495 1.00 98.50 84 LEU A C 1
ATOM 666 O O . LEU A 1 84 ? 0.617 -8.312 1.693 1.00 98.50 84 LEU A O 1
ATOM 670 N N . ARG A 1 85 ? 0.896 -9.167 -0.364 1.00 98.38 85 ARG A N 1
ATOM 671 C CA . ARG A 1 85 ? 1.893 -10.164 0.057 1.00 98.38 85 ARG A CA 1
ATOM 672 C C . ARG A 1 85 ? 3.152 -9.509 0.635 1.00 98.38 85 ARG A C 1
ATOM 674 O O . ARG A 1 85 ? 3.639 -9.981 1.661 1.00 98.38 85 ARG A O 1
ATOM 681 N N . CYS A 1 86 ? 3.656 -8.420 0.045 1.00 98.31 86 CYS A N 1
ATOM 682 C CA . CYS A 1 86 ? 4.780 -7.665 0.619 1.00 98.31 86 CYS A CA 1
ATOM 683 C C . CYS A 1 86 ? 4.474 -7.193 2.045 1.00 98.31 86 CYS A C 1
ATOM 685 O O . CYS A 1 86 ? 5.318 -7.336 2.929 1.00 98.31 86 CYS A O 1
ATOM 687 N N . PHE A 1 87 ? 3.260 -6.692 2.290 1.00 98.56 87 PHE A N 1
ATOM 688 C CA . PHE A 1 87 ? 2.821 -6.345 3.639 1.00 98.56 87 PHE A CA 1
ATOM 689 C C . PHE A 1 87 ? 2.710 -7.574 4.547 1.00 98.56 87 PHE A C 1
ATOM 691 O O . PHE A 1 87 ? 3.190 -7.510 5.677 1.00 98.56 87 PHE A O 1
ATOM 698 N N . MET A 1 88 ? 2.111 -8.683 4.095 1.00 98.31 88 MET A N 1
ATOM 699 C CA . MET A 1 88 ? 1.914 -9.880 4.925 1.00 98.31 88 MET A CA 1
ATOM 700 C C . MET A 1 88 ? 3.239 -10.433 5.458 1.00 98.31 88 MET A C 1
ATOM 702 O O . MET A 1 88 ? 3.333 -10.716 6.655 1.00 98.31 88 MET A O 1
ATOM 706 N N . ASP A 1 89 ? 4.266 -10.489 4.612 1.00 98.19 89 ASP A N 1
ATOM 707 C CA . ASP A 1 89 ? 5.551 -11.122 4.927 1.00 98.19 89 ASP A CA 1
ATOM 708 C C . ASP A 1 89 ? 6.538 -10.195 5.674 1.00 98.19 89 ASP A C 1
ATOM 710 O O . ASP A 1 89 ? 7.523 -10.674 6.233 1.00 98.19 89 ASP A O 1
ATOM 714 N N . ALA A 1 90 ? 6.281 -8.884 5.725 1.00 98.19 90 ALA A N 1
ATOM 715 C CA . ALA A 1 90 ? 7.125 -7.913 6.429 1.00 98.19 90 ALA A CA 1
ATOM 716 C C . ALA A 1 90 ? 6.890 -7.873 7.952 1.00 98.19 90 ALA A C 1
ATOM 718 O O . ALA A 1 90 ? 5.829 -8.237 8.446 1.00 98.19 90 ALA A O 1
ATOM 719 N N . ASN A 1 91 ? 7.826 -7.320 8.722 1.00 98.12 91 ASN A N 1
ATOM 720 C CA . ASN A 1 91 ? 7.697 -7.096 10.170 1.00 98.12 91 ASN A CA 1
ATOM 721 C C . ASN A 1 91 ? 7.765 -5.615 10.563 1.00 98.12 91 ASN A C 1
ATOM 723 O O . ASN A 1 91 ? 7.645 -5.279 11.740 1.00 98.12 91 ASN A O 1
ATOM 727 N N . SER A 1 92 ? 7.944 -4.722 9.591 1.00 98.62 92 SER A N 1
ATOM 728 C CA . SER A 1 92 ? 7.960 -3.274 9.791 1.00 98.62 92 SER A CA 1
ATOM 729 C C . SER A 1 92 ? 7.488 -2.535 8.539 1.00 98.62 92 SER A C 1
ATOM 731 O O . SER A 1 92 ? 7.404 -3.112 7.449 1.00 98.62 92 SER A O 1
ATOM 733 N N . PHE A 1 93 ? 7.215 -1.236 8.685 1.00 98.62 93 PHE A N 1
ATOM 734 C CA . PHE A 1 93 ? 6.926 -0.360 7.552 1.00 98.62 93 PHE A CA 1
ATOM 735 C C . PHE A 1 93 ? 8.079 -0.356 6.537 1.00 9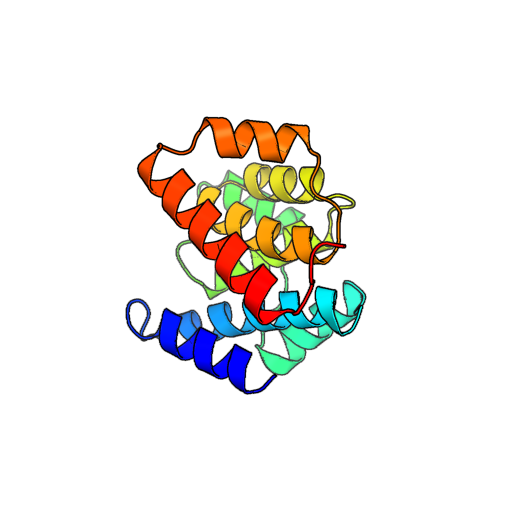8.62 93 PHE A C 1
ATOM 737 O O . PHE A 1 93 ? 7.864 -0.605 5.353 1.00 98.62 93 PHE A O 1
ATOM 744 N N . GLU A 1 94 ? 9.314 -0.156 7.006 1.00 98.56 94 GLU A N 1
ATOM 745 C CA . GLU A 1 94 ? 10.499 -0.128 6.145 1.00 98.56 94 GLU A CA 1
ATOM 746 C C . GLU A 1 94 ? 10.696 -1.456 5.404 1.00 98.56 94 GLU A C 1
ATOM 748 O O . GLU A 1 94 ? 10.921 -1.462 4.195 1.00 98.56 94 GLU A O 1
ATOM 753 N N . GLU A 1 95 ? 10.570 -2.588 6.105 1.00 98.56 95 GLU A N 1
ATOM 754 C CA . GLU A 1 95 ? 10.679 -3.908 5.480 1.00 98.56 95 GLU A CA 1
ATOM 755 C C . GLU A 1 95 ? 9.596 -4.117 4.414 1.00 98.56 95 GLU A C 1
ATOM 757 O O . GLU A 1 95 ? 9.895 -4.666 3.358 1.00 98.56 95 GLU A O 1
ATOM 762 N N . THR A 1 96 ? 8.377 -3.613 4.634 1.00 98.62 96 THR A N 1
ATOM 763 C CA . THR A 1 96 ? 7.295 -3.689 3.639 1.00 98.62 96 THR A CA 1
ATOM 764 C C . THR A 1 96 ? 7.674 -2.965 2.347 1.00 98.62 96 THR A C 1
ATOM 766 O O . THR A 1 96 ? 7.560 -3.539 1.262 1.00 98.62 96 THR A O 1
ATOM 769 N N . ILE A 1 97 ? 8.178 -1.730 2.455 1.00 98.38 97 ILE A N 1
ATOM 770 C CA . ILE A 1 97 ? 8.631 -0.946 1.297 1.00 98.38 97 ILE A CA 1
ATOM 771 C C . ILE A 1 97 ? 9.808 -1.637 0.602 1.00 98.38 97 ILE A C 1
ATOM 773 O O . ILE A 1 97 ? 9.810 -1.780 -0.619 1.00 98.38 97 ILE A O 1
ATOM 777 N N . ARG A 1 98 ? 10.794 -2.123 1.369 1.00 98.00 98 ARG A N 1
ATOM 778 C CA . ARG A 1 98 ? 11.948 -2.848 0.818 1.00 98.00 98 ARG A CA 1
ATOM 779 C C . ARG A 1 98 ? 11.517 -4.098 0.061 1.00 98.00 98 ARG A C 1
ATOM 781 O O . ARG A 1 98 ? 12.023 -4.332 -1.029 1.00 98.00 98 ARG A O 1
ATOM 788 N N . LEU A 1 99 ? 10.587 -4.885 0.603 1.00 98.06 99 LEU A N 1
ATOM 789 C CA . LEU A 1 99 ? 10.070 -6.073 -0.075 1.00 98.06 99 LEU A CA 1
ATOM 790 C C . LEU A 1 99 ? 9.364 -5.717 -1.383 1.00 98.06 99 LEU A C 1
ATOM 792 O O . LEU A 1 99 ? 9.613 -6.392 -2.375 1.00 98.06 99 LEU A O 1
ATOM 796 N N . ALA A 1 100 ? 8.545 -4.663 -1.407 1.00 97.31 100 ALA A N 1
ATOM 797 C CA . ALA A 1 100 ? 7.870 -4.222 -2.627 1.00 97.31 100 ALA A CA 1
ATOM 798 C C . ALA A 1 100 ? 8.860 -3.798 -3.724 1.00 97.31 100 ALA A C 1
ATOM 800 O O . ALA A 1 100 ? 8.694 -4.192 -4.875 1.00 97.31 100 ALA A O 1
ATOM 801 N N . VAL A 1 101 ? 9.923 -3.072 -3.364 1.00 96.56 101 VAL A N 1
ATOM 802 C CA . VAL A 1 101 ? 10.987 -2.681 -4.307 1.00 96.56 101 VAL A CA 1
ATOM 803 C C . VAL A 1 101 ? 11.790 -3.895 -4.785 1.00 96.56 101 VAL A C 1
ATOM 805 O O . VAL A 1 101 ? 12.084 -4.006 -5.967 1.00 96.56 101 VAL A O 1
ATOM 808 N N . LEU A 1 102 ? 12.109 -4.838 -3.892 1.00 94.94 102 LEU A N 1
ATOM 809 C CA . LEU A 1 102 ? 12.856 -6.062 -4.224 1.00 94.94 102 LEU A CA 1
ATOM 810 C C . LEU A 1 102 ? 12.081 -7.052 -5.105 1.00 94.94 102 LEU A C 1
ATOM 812 O O . LEU A 1 102 ? 12.662 -8.040 -5.549 1.00 94.94 102 LEU A O 1
ATOM 816 N N . CYS A 1 103 ? 10.777 -6.851 -5.285 1.00 93.69 103 CYS A N 1
ATOM 817 C CA . CYS A 1 103 ? 9.955 -7.687 -6.153 1.00 93.69 103 CYS A CA 1
ATOM 818 C C . CYS A 1 103 ? 9.992 -7.252 -7.624 1.00 93.69 103 CYS A C 1
ATOM 820 O O . CYS A 1 103 ? 9.356 -7.923 -8.427 1.00 93.69 103 CYS A O 1
ATOM 822 N N . ASP A 1 104 ? 10.711 -6.176 -7.971 1.00 93.00 104 ASP A N 1
ATOM 823 C CA . ASP A 1 104 ? 10.762 -5.595 -9.320 1.00 93.00 104 ASP A CA 1
ATOM 824 C C . ASP A 1 104 ? 9.349 -5.323 -9.907 1.00 93.00 104 ASP A C 1
ATOM 826 O O . ASP A 1 104 ? 8.367 -5.171 -9.164 1.00 93.00 104 ASP A O 1
ATOM 830 N N . GLY A 1 105 ? 9.247 -5.153 -11.230 1.00 90.94 105 GLY A N 1
ATOM 831 C CA . GLY A 1 105 ? 8.009 -4.810 -11.937 1.00 90.94 105 GLY A C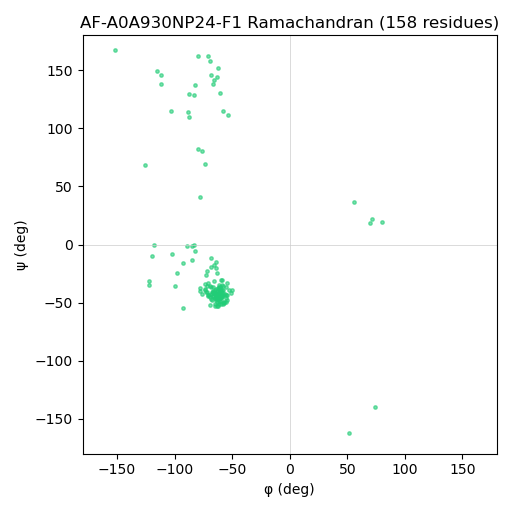A 1
ATOM 832 C C . GLY A 1 105 ? 7.585 -3.351 -11.743 1.00 90.94 105 GLY A C 1
ATOM 833 O O . GLY A 1 105 ? 8.420 -2.444 -11.734 1.00 90.94 105 GLY A O 1
ATOM 834 N N . ASP A 1 106 ? 6.282 -3.113 -11.573 1.00 91.44 106 ASP A N 1
ATOM 835 C CA . ASP A 1 106 ? 5.739 -1.795 -11.211 1.00 91.44 106 ASP A CA 1
ATOM 836 C C . ASP A 1 106 ? 5.984 -1.547 -9.712 1.00 91.44 106 ASP A C 1
ATOM 838 O O . ASP A 1 106 ? 5.164 -1.862 -8.840 1.00 91.44 106 ASP A O 1
ATOM 842 N N . THR A 1 107 ? 7.211 -1.140 -9.386 1.00 93.12 107 THR A N 1
ATOM 843 C CA . THR A 1 107 ? 7.655 -0.986 -7.993 1.00 93.12 107 THR A CA 1
ATOM 844 C C . THR A 1 107 ? 7.053 0.237 -7.319 1.00 93.12 107 THR A C 1
ATOM 846 O O . THR A 1 107 ? 6.767 0.165 -6.125 1.00 93.12 107 THR A O 1
ATOM 849 N N . ASP A 1 108 ? 6.817 1.330 -8.046 1.00 94.19 108 ASP A N 1
ATOM 850 C CA . ASP A 1 108 ? 6.237 2.549 -7.492 1.00 94.19 108 ASP A CA 1
ATOM 851 C C . ASP A 1 108 ? 4.782 2.325 -7.077 1.00 94.19 108 ASP A C 1
ATOM 853 O O . ASP A 1 108 ? 4.438 2.591 -5.918 1.00 94.19 108 ASP A O 1
ATOM 857 N N . THR A 1 109 ? 3.955 1.719 -7.936 1.00 94.00 109 THR A N 1
ATOM 858 C CA . THR A 1 109 ? 2.564 1.398 -7.586 1.00 94.00 109 THR A CA 1
ATOM 859 C C . THR A 1 109 ? 2.505 0.366 -6.461 1.00 94.00 109 THR A C 1
ATOM 861 O O . THR A 1 109 ? 1.784 0.544 -5.473 1.00 94.00 109 THR A O 1
ATOM 864 N N . LYS A 1 110 ? 3.307 -0.703 -6.557 1.00 95.81 110 LYS A N 1
ATOM 865 C CA . LYS A 1 110 ? 3.340 -1.779 -5.553 1.00 95.81 110 LYS A CA 1
ATOM 866 C C . LYS A 1 110 ? 3.790 -1.274 -4.181 1.00 95.81 110 LYS A C 1
ATOM 868 O O . LYS A 1 110 ? 3.153 -1.600 -3.178 1.00 95.81 110 LYS A O 1
ATOM 873 N N . ALA A 1 111 ? 4.846 -0.460 -4.118 1.00 97.44 111 ALA A N 1
ATOM 874 C CA . ALA A 1 111 ? 5.343 0.109 -2.867 1.00 97.44 111 ALA A CA 1
ATOM 875 C C . ALA A 1 111 ? 4.3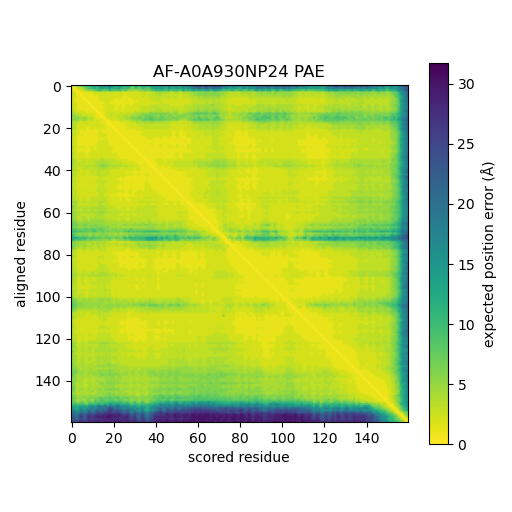80 1.148 -2.283 1.00 97.44 111 ALA A C 1
ATOM 877 O O . ALA A 1 111 ? 4.209 1.184 -1.065 1.00 97.44 111 ALA A O 1
ATOM 878 N N . CYS A 1 112 ? 3.707 1.943 -3.122 1.00 97.38 112 CYS A N 1
ATOM 879 C CA . CYS A 1 112 ? 2.684 2.886 -2.672 1.00 97.38 112 CYS A CA 1
ATOM 880 C C . CYS A 1 112 ? 1.517 2.159 -1.981 1.00 97.38 112 CYS A C 1
ATOM 882 O O . CYS A 1 112 ? 1.167 2.476 -0.840 1.00 97.38 112 CYS A O 1
ATOM 884 N N . ILE A 1 113 ? 0.975 1.115 -2.620 1.00 98.12 113 ILE A N 1
ATOM 885 C CA . ILE A 1 113 ? -0.106 0.303 -2.048 1.00 98.12 113 ILE A CA 1
ATOM 886 C C . ILE A 1 113 ? 0.368 -0.392 -0.768 1.00 98.12 113 ILE A C 1
ATOM 888 O O . ILE A 1 113 ? -0.259 -0.233 0.281 1.00 98.12 113 ILE A O 1
ATOM 892 N N . ALA A 1 114 ? 1.487 -1.121 -0.822 1.00 98.31 114 ALA A N 1
ATOM 893 C CA . ALA A 1 114 ? 2.004 -1.862 0.327 1.00 98.31 114 ALA A CA 1
ATOM 894 C C . ALA A 1 114 ? 2.312 -0.932 1.514 1.00 98.31 114 ALA A C 1
ATOM 896 O O . ALA A 1 114 ? 1.984 -1.260 2.653 1.00 98.31 114 ALA A O 1
ATOM 897 N N . GLY A 1 115 ? 2.871 0.253 1.247 1.00 98.31 115 GLY A N 1
ATOM 898 C CA . GLY A 1 115 ? 3.131 1.295 2.238 1.00 98.31 115 GLY A CA 1
ATOM 899 C C . GLY A 1 115 ? 1.860 1.830 2.893 1.00 98.31 115 GLY A C 1
ATOM 900 O O . GLY A 1 115 ? 1.797 1.900 4.118 1.00 98.31 115 GLY A O 1
ATOM 901 N N . SER A 1 116 ? 0.821 2.137 2.109 1.00 98.00 116 SER A N 1
ATOM 902 C CA . SER A 1 116 ? -0.458 2.634 2.647 1.00 98.00 116 SER A CA 1
ATOM 903 C C . SER A 1 116 ? -1.130 1.635 3.603 1.00 98.00 116 SER A C 1
ATOM 905 O O . SER A 1 116 ? -1.665 2.013 4.649 1.00 98.00 116 SER A O 1
ATOM 907 N N . VAL A 1 117 ? -1.035 0.338 3.290 1.00 98.50 117 VAL A N 1
ATOM 908 C CA . VAL A 1 117 ? -1.512 -0.752 4.151 1.00 98.50 117 VAL A CA 1
ATOM 909 C C . VAL A 1 117 ? -0.591 -0.931 5.361 1.00 98.50 117 VAL A C 1
ATOM 911 O O . VAL A 1 117 ? -1.071 -1.112 6.478 1.00 98.50 117 VAL A O 1
ATOM 914 N N . ALA A 1 118 ? 0.727 -0.834 5.179 1.00 98.50 118 ALA A N 1
ATOM 915 C CA . ALA A 1 118 ? 1.693 -0.967 6.264 1.00 98.50 118 ALA A CA 1
ATOM 916 C C . ALA A 1 118 ? 1.560 0.141 7.312 1.00 98.50 118 ALA A C 1
ATOM 918 O O . ALA A 1 118 ? 1.602 -0.163 8.499 1.00 98.50 118 ALA A O 1
ATOM 919 N N . GLU A 1 119 ? 1.353 1.396 6.909 1.00 97.62 119 GLU A N 1
ATOM 920 C CA . GLU A 1 119 ? 1.151 2.527 7.828 1.00 97.62 119 GLU A CA 1
ATOM 921 C C . GLU A 1 119 ? -0.079 2.326 8.731 1.00 97.62 119 GLU A C 1
ATOM 923 O O . GLU A 1 119 ? -0.116 2.768 9.878 1.00 97.62 119 GLU A O 1
ATOM 928 N N . ALA A 1 120 ? -1.101 1.614 8.247 1.00 97.12 120 ALA A N 1
ATOM 929 C CA . ALA A 1 120 ? -2.269 1.276 9.055 1.00 97.12 120 ALA A CA 1
ATOM 930 C C . ALA A 1 120 ? -1.961 0.324 10.226 1.00 97.12 120 ALA A C 1
ATOM 932 O O . ALA A 1 120 ? -2.777 0.210 11.145 1.00 97.12 120 ALA A O 1
ATOM 933 N N . TYR A 1 121 ? -0.819 -0.366 10.186 1.00 97.69 121 TYR A N 1
ATOM 934 C CA . TYR A 1 121 ? -0.454 -1.429 11.120 1.00 97.69 121 TYR A CA 1
ATOM 935 C C . TYR A 1 121 ? 0.861 -1.166 11.874 1.00 97.69 121 TYR A C 1
ATOM 937 O O . TYR A 1 121 ? 0.981 -1.525 13.045 1.00 97.69 121 TYR A O 1
ATOM 945 N N . TYR A 1 122 ? 1.835 -0.524 11.231 1.00 97.62 122 TYR A N 1
ATOM 946 C CA . TYR A 1 122 ? 3.156 -0.206 11.765 1.00 97.62 122 TYR A CA 1
ATOM 947 C C . TYR A 1 122 ? 3.352 1.311 11.885 1.00 97.62 122 TYR A C 1
ATOM 949 O O . TYR A 1 122 ? 2.846 2.056 11.046 1.00 97.62 122 TYR A O 1
ATOM 957 N N . PRO A 1 123 ? 4.142 1.788 12.864 1.00 96.94 123 PRO A N 1
ATOM 958 C CA . PRO A 1 123 ? 4.620 3.164 12.839 1.00 96.94 123 PRO A CA 1
ATOM 959 C C . PRO A 1 123 ? 5.562 3.381 11.645 1.00 96.94 123 PRO A C 1
ATOM 961 O O . PRO A 1 123 ? 6.381 2.516 11.319 1.00 96.94 123 PRO A O 1
ATOM 964 N N . VAL A 1 124 ? 5.467 4.555 11.020 1.00 97.94 124 VAL A N 1
ATOM 965 C CA . VAL A 1 124 ? 6.395 4.982 9.966 1.00 97.94 124 VAL A CA 1
ATOM 966 C C . VAL A 1 124 ? 7.642 5.578 10.624 1.00 97.94 124 VAL A C 1
ATOM 968 O O . VAL A 1 124 ? 7.499 6.452 11.482 1.00 97.94 124 VAL A O 1
ATOM 971 N N . PRO A 1 125 ? 8.861 5.139 10.263 1.00 97.88 125 PRO A N 1
ATOM 972 C CA . PRO A 1 125 ? 10.081 5.748 10.778 1.00 97.88 125 PRO A CA 1
ATOM 973 C C . PRO A 1 125 ? 10.165 7.232 10.405 1.00 97.88 125 PRO A C 1
ATOM 975 O O . PRO A 1 125 ? 10.024 7.583 9.236 1.00 97.88 125 PRO A O 1
ATOM 978 N N . GLU A 1 126 ? 10.449 8.094 11.383 1.00 97.38 126 GLU A N 1
ATOM 979 C CA . GLU A 1 126 ? 10.484 9.555 11.204 1.00 97.38 126 GLU A CA 1
ATOM 980 C C . GLU A 1 126 ? 11.423 9.983 10.070 1.00 97.38 126 GLU A C 1
ATOM 982 O O . GLU A 1 126 ? 11.025 10.739 9.188 1.00 97.38 126 GLU A O 1
ATOM 987 N N . TRP A 1 127 ? 12.615 9.386 9.996 1.00 97.94 127 TRP A N 1
ATOM 988 C CA . TRP A 1 127 ? 13.579 9.666 8.929 1.00 97.94 127 TRP A CA 1
ATOM 989 C C . TRP A 1 127 ? 13.029 9.373 7.521 1.00 97.94 127 TRP A C 1
ATOM 991 O O . TRP A 1 127 ? 13.428 10.028 6.560 1.00 97.94 127 TRP A O 1
ATOM 1001 N N . MET A 1 128 ? 12.117 8.400 7.367 1.00 97.88 128 MET A N 1
ATOM 1002 C CA . MET A 1 128 ? 11.473 8.116 6.078 1.00 97.88 128 MET A CA 1
ATOM 1003 C C . MET A 1 128 ? 10.447 9.192 5.727 1.00 97.88 128 MET A C 1
ATOM 1005 O O . MET A 1 128 ? 10.362 9.574 4.562 1.00 97.88 128 MET A O 1
ATOM 1009 N N . ILE A 1 129 ? 9.705 9.696 6.719 1.00 96.25 129 ILE A N 1
ATOM 1010 C CA . ILE A 1 129 ? 8.756 10.806 6.551 1.00 96.25 129 ILE A CA 1
ATOM 1011 C C . ILE A 1 129 ? 9.516 12.061 6.120 1.00 96.25 129 ILE A C 1
ATOM 1013 O O . ILE A 1 129 ? 9.203 12.641 5.083 1.00 96.25 129 ILE A O 1
ATOM 1017 N N . GLU A 1 130 ? 10.557 12.438 6.867 1.00 96.94 130 GLU A N 1
ATOM 1018 C CA . GLU A 1 130 ? 11.412 13.589 6.555 1.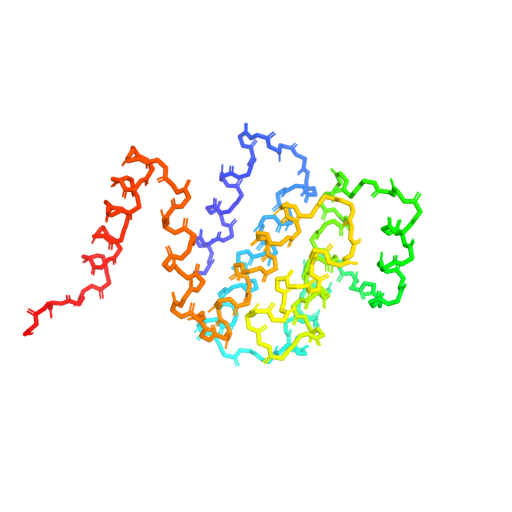00 96.94 130 GLU A CA 1
ATOM 1019 C C . GLU A 1 130 ? 12.003 13.473 5.149 1.00 96.94 130 GLU A C 1
ATOM 1021 O O . GLU A 1 130 ? 12.003 14.433 4.373 1.00 96.94 130 GLU A O 1
ATOM 1026 N N . LYS A 1 131 ? 12.467 12.271 4.786 1.00 97.38 131 LYS A N 1
ATOM 1027 C CA . LYS A 1 131 ? 13.034 12.034 3.464 1.00 97.38 131 LYS A CA 1
ATOM 1028 C C . LYS A 1 131 ? 11.987 12.153 2.360 1.00 97.38 131 LYS A C 1
ATOM 1030 O O . LYS A 1 131 ? 12.271 12.800 1.356 1.00 97.38 131 LYS A O 1
ATOM 1035 N N . ALA A 1 132 ? 10.796 11.586 2.547 1.00 95.06 132 ALA A N 1
ATOM 1036 C CA . ALA A 1 132 ? 9.696 11.697 1.594 1.00 95.06 132 ALA A CA 1
ATOM 1037 C C . ALA A 1 132 ? 9.256 13.155 1.398 1.00 95.06 132 ALA A C 1
ATOM 1039 O O . ALA A 1 132 ? 9.154 13.604 0.260 1.00 95.06 132 ALA A O 1
ATOM 1040 N N . ILE A 1 133 ? 9.094 13.913 2.489 1.00 95.62 133 ILE A N 1
ATOM 1041 C CA . ILE A 1 133 ? 8.774 15.349 2.457 1.00 95.62 133 ILE A CA 1
ATOM 1042 C C . ILE A 1 133 ? 9.838 16.122 1.672 1.00 95.62 133 ILE A C 1
ATOM 1044 O O . ILE A 1 133 ? 9.490 16.952 0.840 1.00 95.62 133 ILE A O 1
ATOM 1048 N N . SER A 1 134 ? 11.125 15.803 1.856 1.00 96.94 134 SER A N 1
ATOM 1049 C CA . SER A 1 134 ? 12.219 16.474 1.135 1.00 96.94 134 SER A CA 1
ATOM 1050 C C . SER A 1 134 ? 12.211 16.269 -0.386 1.00 96.94 134 SER A C 1
ATOM 1052 O O . SER A 1 134 ? 12.917 16.983 -1.096 1.00 96.94 134 SER A O 1
ATOM 1054 N N . TYR A 1 135 ? 11.454 15.290 -0.891 1.00 96.06 135 TYR A N 1
ATOM 1055 C CA . TYR A 1 135 ? 11.294 15.046 -2.325 1.00 96.06 135 TYR A CA 1
ATOM 1056 C C . TYR A 1 135 ? 10.090 15.765 -2.939 1.00 96.06 135 TYR A C 1
ATOM 1058 O O . TYR A 1 135 ? 10.011 15.846 -4.166 1.00 96.06 135 TYR A O 1
ATOM 1066 N N . LEU A 1 136 ? 9.150 16.251 -2.125 1.00 95.50 136 LEU A N 1
ATOM 1067 C CA . LEU A 1 136 ? 7.932 16.878 -2.622 1.00 95.50 136 LEU A CA 1
ATOM 1068 C C . LEU A 1 136 ? 8.182 18.349 -2.991 1.00 95.50 136 LEU A C 1
ATOM 1070 O O . LEU A 1 136 ? 8.838 19.063 -2.234 1.00 95.50 136 LEU A O 1
ATOM 1074 N N . PRO A 1 137 ? 7.652 18.822 -4.132 1.00 96.75 137 PRO A N 1
ATOM 1075 C CA . PRO A 1 137 ? 7.654 20.242 -4.460 1.00 96.75 137 PRO A CA 1
ATOM 1076 C C . PRO A 1 137 ? 6.705 21.034 -3.544 1.00 96.75 137 PRO A C 1
ATOM 1078 O O . PRO A 1 137 ? 5.754 20.486 -2.979 1.00 96.75 137 PRO A O 1
ATOM 1081 N N . ASP A 1 138 ? 6.953 22.342 -3.427 1.00 96.06 138 ASP A N 1
ATOM 1082 C CA . ASP A 1 138 ? 6.233 23.241 -2.511 1.00 96.06 138 ASP A CA 1
ATOM 1083 C C . ASP A 1 138 ? 4.709 23.227 -2.711 1.00 96.06 138 ASP A C 1
ATOM 1085 O O . ASP A 1 138 ? 3.947 23.290 -1.747 1.00 96.06 138 ASP A O 1
ATOM 1089 N N . ASP A 1 139 ? 4.237 23.112 -3.953 1.00 96.75 139 ASP A N 1
ATOM 1090 C CA . ASP A 1 139 ? 2.809 23.062 -4.268 1.00 96.75 139 ASP A CA 1
ATOM 1091 C C . ASP A 1 139 ? 2.136 21.792 -3.725 1.00 96.75 139 ASP A C 1
ATOM 1093 O O . ASP A 1 139 ? 1.039 21.868 -3.170 1.00 96.75 139 ASP A O 1
ATOM 1097 N N . MET A 1 140 ? 2.802 20.637 -3.800 1.00 96.00 140 MET A N 1
ATOM 1098 C CA . MET A 1 140 ? 2.321 19.396 -3.186 1.00 96.00 140 MET A CA 1
ATOM 1099 C C . MET A 1 140 ? 2.355 19.456 -1.655 1.00 96.00 140 MET A C 1
ATOM 1101 O O . MET A 1 140 ? 1.441 18.934 -1.013 1.00 96.00 140 MET A O 1
ATOM 1105 N N . LEU A 1 141 ? 3.362 20.111 -1.067 1.00 94.44 141 LEU A N 1
ATOM 1106 C CA . LEU A 1 141 ? 3.447 20.307 0.386 1.00 94.44 141 LEU A CA 1
ATOM 1107 C C . LEU A 1 141 ? 2.275 21.145 0.912 1.00 94.44 141 LEU A C 1
ATOM 1109 O O . LEU A 1 141 ? 1.647 20.757 1.895 1.00 94.44 141 LEU A O 1
ATOM 1113 N N . ILE A 1 142 ? 1.902 22.216 0.207 1.00 95.44 142 ILE A N 1
ATOM 1114 C CA . ILE A 1 142 ? 0.733 23.040 0.554 1.00 95.44 142 ILE A CA 1
ATOM 1115 C C . ILE A 1 142 ? -0.555 22.204 0.551 1.00 95.44 142 ILE A C 1
ATOM 1117 O O . ILE A 1 142 ? -1.382 22.321 1.457 1.00 95.44 142 ILE A O 1
ATOM 1121 N N . ILE A 1 143 ? -0.743 21.343 -0.454 1.00 95.44 143 ILE A N 1
ATOM 1122 C CA . ILE A 1 143 ? -1.920 20.463 -0.522 1.00 95.44 143 ILE A CA 1
ATOM 1123 C C . ILE A 1 143 ? -1.924 19.452 0.630 1.00 95.44 143 ILE A C 1
ATOM 1125 O O . ILE A 1 143 ? -2.979 19.187 1.213 1.00 95.44 143 ILE A O 1
ATOM 1129 N N . LEU A 1 144 ? -0.758 18.909 0.983 1.00 92.69 144 LEU A N 1
ATOM 1130 C CA . LEU A 1 144 ? -0.613 17.977 2.096 1.00 92.69 144 LEU A CA 1
ATOM 1131 C C . LEU A 1 144 ? -0.982 18.635 3.435 1.00 92.69 144 LEU A C 1
ATOM 1133 O O . LEU A 1 144 ? -1.735 18.050 4.215 1.00 92.69 144 LEU A O 1
ATOM 1137 N N . GLU A 1 145 ? -0.509 19.858 3.681 1.00 91.88 145 GLU A N 1
ATOM 1138 C CA . GLU A 1 145 ? -0.849 20.642 4.876 1.00 91.88 145 GLU A CA 1
ATOM 1139 C C . GLU A 1 145 ? -2.359 20.890 4.973 1.00 91.88 145 GLU A C 1
ATOM 1141 O O . GLU A 1 145 ? -2.978 20.538 5.979 1.00 91.88 145 GLU A O 1
ATOM 1146 N N . GLN A 1 146 ? -2.980 21.386 3.897 1.00 94.19 146 GLN A N 1
ATOM 1147 C CA . GLN A 1 146 ? -4.427 21.635 3.846 1.00 94.19 146 GLN A CA 1
ATOM 1148 C C . GLN A 1 146 ? -5.251 20.370 4.116 1.00 94.19 146 GLN A C 1
ATOM 1150 O O . GLN A 1 146 ? -6.296 20.415 4.773 1.00 94.19 146 GLN A O 1
ATOM 1155 N N . PHE A 1 147 ? -4.797 19.227 3.599 1.00 92.38 147 PHE A N 1
ATOM 1156 C CA . PHE A 1 147 ? -5.450 17.945 3.827 1.00 92.38 147 PHE A CA 1
ATOM 1157 C C . PHE A 1 147 ? -5.403 17.543 5.306 1.00 92.38 147 PHE A C 1
ATOM 1159 O O . PHE A 1 147 ? -6.438 17.183 5.878 1.00 92.38 147 PHE A O 1
ATOM 1166 N N . TYR A 1 148 ? -4.232 17.646 5.942 1.00 88.81 148 TYR A N 1
ATOM 1167 C CA . TYR A 1 148 ? -4.081 17.324 7.360 1.00 88.81 148 TYR A CA 1
ATOM 1168 C C . TYR A 1 148 ? -4.877 18.262 8.266 1.00 88.81 148 TYR A C 1
ATOM 1170 O O . TYR A 1 148 ? -5.538 17.774 9.183 1.00 88.81 148 TYR A O 1
ATOM 1178 N N . GLU A 1 149 ? -4.874 19.568 7.995 1.00 91.44 149 GLU A N 1
ATOM 1179 C CA . GLU A 1 149 ? -5.686 20.542 8.735 1.00 91.44 149 GLU A CA 1
ATOM 1180 C C . GLU A 1 149 ? -7.173 20.176 8.672 1.00 91.44 149 GLU A C 1
ATOM 1182 O O . GLU A 1 149 ? -7.829 20.007 9.702 1.00 91.44 149 GLU A O 1
ATOM 1187 N N . ARG A 1 150 ? -7.691 19.924 7.464 1.00 91.00 150 ARG A N 1
ATOM 1188 C CA . ARG A 1 150 ? -9.099 19.570 7.261 1.00 91.00 150 ARG A CA 1
ATOM 1189 C C . ARG A 1 150 ? -9.505 18.294 7.997 1.00 91.00 150 ARG A C 1
ATOM 1191 O O . ARG A 1 150 ? -10.615 18.220 8.532 1.00 91.00 150 ARG A O 1
ATOM 1198 N N . ILE A 1 151 ? -8.651 17.271 8.009 1.00 86.12 151 ILE A N 1
ATOM 1199 C CA . ILE A 1 151 ? -8.945 16.006 8.699 1.00 86.12 151 ILE A CA 1
ATOM 1200 C C . ILE A 1 151 ? -8.852 16.165 10.216 1.00 86.12 151 ILE A C 1
ATOM 1202 O O . ILE A 1 151 ? -9.690 15.611 10.928 1.00 86.12 151 ILE A O 1
ATOM 1206 N N . GLN A 1 152 ? -7.885 16.932 10.726 1.00 79.31 152 GLN A N 1
ATOM 1207 C CA . GLN A 1 152 ? -7.781 17.221 12.159 1.00 79.31 152 GLN A CA 1
ATOM 1208 C C . GLN A 1 152 ? -9.018 17.966 12.673 1.00 79.31 152 GLN A C 1
ATOM 1210 O O . GLN A 1 152 ? -9.582 17.573 13.699 1.00 79.31 152 GLN A O 1
ATOM 1215 N N . ASP A 1 153 ? -9.493 18.959 11.919 1.00 73.12 153 ASP A N 1
ATOM 1216 C CA . ASP A 1 153 ? -10.710 19.711 12.234 1.00 73.12 153 ASP A CA 1
ATOM 1217 C C . ASP A 1 153 ? -11.963 18.823 12.203 1.00 73.12 153 ASP A C 1
ATOM 1219 O O . ASP A 1 153 ? -12.843 18.938 13.059 1.00 73.12 153 ASP A O 1
ATOM 1223 N N . SER A 1 154 ? -12.023 17.881 11.257 1.00 63.00 154 SER A N 1
ATOM 1224 C CA . SER A 1 154 ? -13.141 16.937 11.111 1.00 63.00 154 SER A CA 1
ATOM 1225 C C . SER A 1 154 ? -13.168 15.852 12.201 1.00 63.00 154 SER A C 1
ATOM 1227 O O . SER A 1 154 ? -14.237 15.336 12.524 1.00 63.00 154 SER A O 1
ATOM 1229 N N . CYS A 1 155 ? -12.016 15.516 12.793 1.00 56.25 155 CYS A N 1
ATOM 1230 C CA . CYS A 1 155 ? -11.884 14.524 13.869 1.00 56.25 155 CYS A CA 1
ATOM 1231 C C . CYS A 1 155 ? -12.038 15.111 15.287 1.00 56.25 155 CYS A C 1
ATOM 1233 O O . CYS A 1 155 ? -12.006 14.362 16.263 1.00 56.25 155 CYS A O 1
ATOM 1235 N N . GLY A 1 156 ? -12.247 16.425 15.425 1.00 46.84 156 GLY A N 1
ATOM 1236 C CA . GLY A 1 156 ? -12.590 17.052 16.703 1.00 46.84 156 GLY A CA 1
ATOM 1237 C C . GLY A 1 156 ? -11.454 17.111 17.728 1.00 46.84 156 GLY A C 1
ATOM 1238 O O . GLY A 1 156 ? -11.721 17.270 18.922 1.00 46.84 156 GLY A O 1
ATOM 1239 N N . THR A 1 157 ? -10.191 17.026 17.308 1.00 44.53 157 THR A N 1
ATOM 1240 C CA . THR A 1 157 ? -9.061 17.219 18.224 1.00 44.53 157 THR A CA 1
ATOM 1241 C C . THR A 1 157 ? -8.848 18.716 18.441 1.00 44.53 157 THR A C 1
ATOM 1243 O O . THR A 1 157 ? -8.007 19.347 17.805 1.00 44.53 157 THR A O 1
ATOM 1246 N N . LYS A 1 158 ? -9.629 19.319 19.347 1.00 35.75 158 LYS A N 1
ATOM 1247 C CA . LYS A 1 158 ? -9.311 20.654 19.865 1.00 35.75 158 LYS A CA 1
ATOM 1248 C C . LYS A 1 158 ? -7.919 20.587 20.494 1.00 35.75 158 LYS A C 1
ATOM 1250 O O . LYS A 1 158 ? -7.739 19.885 21.487 1.00 35.75 158 LYS A O 1
ATOM 1255 N N . LYS A 1 159 ? -6.954 21.304 19.910 1.00 38.84 159 LYS A N 1
ATOM 1256 C CA . LYS A 1 159 ? -5.665 21.599 20.547 1.00 38.84 159 LYS A CA 1
ATOM 1257 C C . LYS A 1 159 ? -5.961 22.238 21.910 1.00 38.84 159 LYS A C 1
ATOM 1259 O O . LYS A 1 159 ? -6.554 23.316 21.958 1.00 38.84 159 LYS A O 1
ATOM 1264 N N . GLY A 1 160 ? -5.647 21.515 22.981 1.00 35.34 160 GLY A N 1
ATOM 1265 C CA . GLY A 1 160 ? -5.574 22.027 24.349 1.00 35.34 160 GLY A CA 1
ATOM 1266 C C . GLY A 1 160 ? -4.145 22.405 24.686 1.00 35.34 160 GLY A C 1
ATOM 1267 O O . GLY A 1 160 ? -3.236 21.781 24.093 1.00 35.34 160 GLY A O 1
#

Radius of gyration: 16.42 Å; Cα contacts (8 Å, |Δi|>4): 165; chains: 1; bounding box: 34×40×40 Å

Solvent-accessible surface area (backbone atoms only — not comparable to full-atom values): 8559 Å² total; per-residue (Å²): 110,72,63,56,49,51,49,30,32,60,68,29,45,82,81,35,79,43,73,58,46,24,48,40,43,26,52,52,55,49,48,29,46,38,31,59,76,67,63,49,51,68,69,54,46,54,56,45,42,31,73,76,70,68,47,73,59,65,57,69,72,56,48,37,50,47,16,75,72,68,42,67,52,84,42,50,84,48,33,48,28,50,15,49,34,25,36,66,78,35,92,44,32,68,48,13,36,51,44,21,50,69,25,42,44,48,26,68,66,20,22,51,53,15,38,59,47,26,56,37,76,31,75,72,58,64,71,57,53,56,52,54,56,73,72,53,54,71,71,57,48,53,52,51,51,53,51,52,53,54,50,44,65,72,69,65,69,73,87,125

Mean predicted aligned error: 4.64 Å

Secondary structure (DSSP, 8-state):
-HHHHHHHHHHHHTT--SHHHHHHHHHHHHHHHHHHHH---HHHHHHHHHHHH------HHHHHHHHHTT----SHHHHHHHHHHHHHH-SSHHHHHHHHHHT-SSHHHHHHHHHHHHHTTSPPPHHHHHHHHTTS-HHHHHHHHHHHHHHHHHTT----